Protein AF-A0A537TJQ3-F1 (afdb_monomer_lite)

pLDDT: mean 87.18, std 16.11, range [38.88, 98.38]

Sequence (89 aa):
MEPSVRNRSLGSKRRVRDGQELDVLVIGAGAAGAALAARLAEHGAQVLCLEQGDWVDASTLPKTSADWEVRGRHTWNPSPGKRRAPEDY

Radius of gyration: 18.59 Å; chains: 1; bounding box: 55×32×35 Å

Secondary structure (DSSP, 8-state):
--------------PPPTT---SEEEE--SHHHHHHHHHHHHTT--EEEE-SSPP--GGGSGGGSTTHHHHHHTTT-SSHHHH--TT--

Foldseek 3Di:
DDDDPPPPPPPDDDDDDPPDDFPEEFEACPPVSVVVQVVVVVVPGRYDYDYLDDDDDPCPQLVVDPCSVVCCQACVPPDCVRNVDPSRD

Structure (mmCIF, N/CA/C/O backbone):
data_AF-A0A537TJQ3-F1
#
_entry.id   AF-A0A537TJQ3-F1
#
loop_
_atom_site.group_PDB
_atom_site.id
_atom_site.type_symbol
_atom_site.label_atom_id
_atom_site.label_alt_id
_atom_site.label_comp_id
_atom_site.label_asym_id
_atom_site.label_entity_id
_atom_site.label_seq_id
_atom_site.pdbx_PDB_ins_code
_atom_site.Cartn_x
_atom_site.Cartn_y
_atom_site.Cartn_z
_atom_site.occupancy
_atom_site.B_iso_or_equiv
_atom_site.auth_seq_id
_atom_site.auth_comp_id
_atom_site.auth_asym_id
_atom_site.auth_atom_id
_atom_site.pdbx_PDB_model_num
ATOM 1 N N . MET A 1 1 ? -39.456 -15.806 -19.506 1.00 41.03 1 MET A N 1
ATOM 2 C CA . MET A 1 1 ? -39.312 -15.842 -18.035 1.00 41.03 1 MET A CA 1
ATOM 3 C C . MET A 1 1 ? -37.923 -15.289 -17.760 1.00 41.03 1 MET A C 1
ATOM 5 O O . MET A 1 1 ? -36.953 -16.022 -17.865 1.00 41.03 1 MET A O 1
ATOM 9 N N . GLU A 1 2 ? -37.822 -13.968 -17.616 1.00 38.88 2 GLU A N 1
ATOM 10 C CA . GLU A 1 2 ? -36.542 -13.249 -17.536 1.00 38.88 2 GLU A CA 1
ATOM 11 C C . GLU A 1 2 ? -35.919 -13.416 -16.141 1.00 38.88 2 GLU A C 1
ATOM 13 O O . GLU A 1 2 ? -36.632 -13.258 -15.142 1.00 38.88 2 GLU A O 1
ATOM 18 N N . PRO A 1 3 ? -34.617 -13.730 -16.023 1.00 43.97 3 PRO A N 1
ATOM 19 C CA . PRO A 1 3 ? -33.966 -13.809 -14.729 1.00 43.97 3 PRO A CA 1
ATOM 20 C C . PRO A 1 3 ? -33.806 -12.399 -14.150 1.00 43.97 3 PRO A C 1
ATOM 22 O O . PRO A 1 3 ? -33.112 -11.542 -14.690 1.00 43.97 3 PRO A O 1
ATOM 25 N N . SER A 1 4 ? -34.462 -12.174 -13.013 1.00 47.25 4 SER A N 1
ATOM 26 C CA . SER A 1 4 ? -34.303 -11.003 -12.151 1.00 47.25 4 SER A CA 1
ATOM 27 C C . SER A 1 4 ? -32.822 -10.770 -11.816 1.00 47.25 4 SER A C 1
ATOM 29 O O . SER A 1 4 ? -32.237 -11.452 -10.969 1.00 47.25 4 SER A O 1
ATOM 31 N N . VAL A 1 5 ? -32.212 -9.778 -12.468 1.00 54.25 5 VAL A N 1
ATOM 32 C CA . VAL A 1 5 ? -30.928 -9.211 -12.049 1.00 54.25 5 VAL A CA 1
ATOM 33 C C . VAL A 1 5 ? -31.185 -8.476 -10.736 1.00 54.25 5 VAL A C 1
ATOM 35 O O . VAL A 1 5 ? -31.755 -7.385 -10.711 1.00 54.25 5 VAL A O 1
ATOM 38 N N . ARG A 1 6 ? -30.815 -9.096 -9.610 1.00 48.34 6 ARG A N 1
ATOM 39 C CA . ARG A 1 6 ? -30.866 -8.442 -8.299 1.00 48.34 6 ARG A CA 1
ATOM 40 C C . ARG A 1 6 ? -29.893 -7.268 -8.313 1.00 48.34 6 ARG A C 1
ATOM 42 O O . ARG A 1 6 ? -28.682 -7.465 -8.249 1.00 48.34 6 ARG A O 1
ATOM 49 N N . ASN A 1 7 ? -30.432 -6.056 -8.368 1.00 44.00 7 ASN A N 1
ATOM 50 C CA . ASN A 1 7 ? -29.684 -4.832 -8.136 1.00 44.00 7 ASN A CA 1
ATOM 51 C C . ASN A 1 7 ? -29.220 -4.833 -6.668 1.00 44.00 7 ASN A C 1
ATOM 53 O O . ASN A 1 7 ? -29.988 -4.494 -5.767 1.00 44.00 7 ASN A O 1
ATOM 57 N N . ARG A 1 8 ? -27.990 -5.292 -6.397 1.00 53.22 8 ARG A N 1
ATOM 58 C CA . ARG A 1 8 ? -27.350 -5.029 -5.104 1.00 53.22 8 ARG A CA 1
ATOM 59 C C . ARG A 1 8 ? -27.117 -3.526 -5.062 1.00 53.22 8 ARG A C 1
ATOM 61 O O . ARG A 1 8 ? -26.242 -3.032 -5.766 1.00 53.22 8 ARG A O 1
ATOM 68 N N . SER A 1 9 ? -27.904 -2.805 -4.267 1.00 49.12 9 SER A N 1
ATOM 69 C CA . SER A 1 9 ? -27.590 -1.420 -3.944 1.00 49.12 9 SER A CA 1
ATOM 70 C C . SER A 1 9 ? -26.170 -1.391 -3.378 1.00 49.12 9 SER A C 1
ATOM 7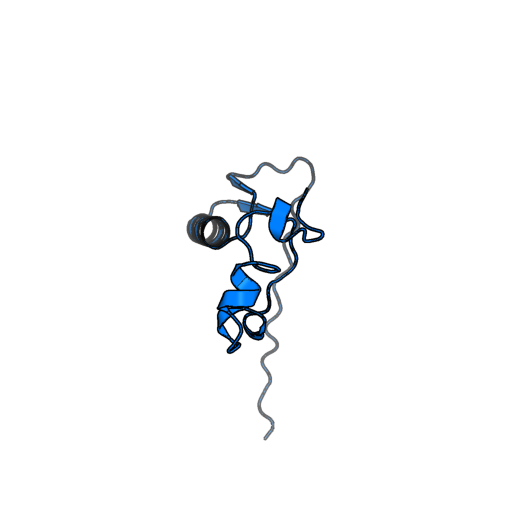2 O O . SER A 1 9 ? -25.878 -1.966 -2.329 1.00 49.12 9 SER A O 1
ATOM 74 N N . LEU A 1 10 ? -25.247 -0.786 -4.122 1.00 54.66 10 LEU A N 1
ATOM 75 C CA . LEU A 1 10 ? -23.938 -0.430 -3.599 1.00 54.66 10 LEU A CA 1
ATOM 76 C C . LEU A 1 10 ? -24.214 0.538 -2.447 1.00 54.66 10 LEU A C 1
ATOM 78 O O . LEU A 1 10 ? -24.654 1.664 -2.677 1.00 54.66 10 LEU A O 1
ATOM 82 N N . GLY A 1 11 ? -24.067 0.055 -1.211 1.00 49.97 11 GLY A N 1
ATOM 83 C CA . GLY A 1 11 ? -24.291 0.846 -0.006 1.00 49.97 11 GLY A CA 1
ATOM 84 C C . GLY A 1 11 ? -23.553 2.181 -0.097 1.00 49.97 11 GLY A C 1
ATOM 85 O O . GLY A 1 11 ? -22.448 2.247 -0.635 1.00 49.97 11 GLY A O 1
ATOM 86 N N . SER A 1 12 ? -24.194 3.244 0.395 1.00 58.53 12 SER A N 1
ATOM 87 C CA . SER A 1 12 ? -23.648 4.604 0.443 1.00 58.53 12 SER A CA 1
ATOM 88 C C . SER A 1 12 ? -22.156 4.588 0.799 1.00 58.53 12 SER A C 1
ATOM 90 O O . SER A 1 12 ? -21.797 4.241 1.925 1.00 58.53 12 SER A O 1
ATOM 92 N N . LYS A 1 13 ? -21.281 4.953 -0.150 1.00 65.50 13 LYS A N 1
ATOM 93 C CA . LYS A 1 13 ? -19.832 5.044 0.083 1.00 65.50 13 LYS A CA 1
ATOM 94 C C . LYS A 1 13 ? -19.585 6.020 1.238 1.00 65.50 13 LYS A C 1
ATOM 96 O O . LYS A 1 13 ? -19.851 7.215 1.113 1.00 65.50 13 LYS A O 1
ATOM 101 N N . ARG A 1 14 ? -19.100 5.523 2.377 1.00 75.62 14 ARG A N 1
ATOM 102 C CA . ARG A 1 14 ? -18.814 6.351 3.555 1.00 75.62 14 ARG A CA 1
ATOM 103 C C . ARG A 1 14 ? -17.562 7.191 3.276 1.00 75.62 14 ARG A C 1
ATOM 105 O O . ARG A 1 14 ? -16.475 6.637 3.157 1.00 75.62 14 ARG A O 1
ATOM 112 N N . ARG A 1 15 ? -17.703 8.516 3.151 1.00 82.38 15 ARG A N 1
ATOM 113 C CA . ARG A 1 15 ? -16.555 9.440 3.058 1.00 82.38 15 ARG A CA 1
ATOM 114 C C . ARG A 1 15 ? -15.970 9.682 4.449 1.00 82.38 15 ARG A C 1
ATOM 116 O O . ARG A 1 15 ? -16.727 9.920 5.389 1.00 82.38 15 ARG A O 1
ATOM 123 N N . VAL A 1 16 ? -14.643 9.663 4.554 1.00 85.38 16 VAL A N 1
ATOM 124 C CA . VAL A 1 16 ? -13.933 10.242 5.704 1.00 85.38 16 VAL A CA 1
ATOM 125 C C . VAL A 1 16 ? -14.092 11.761 5.627 1.00 85.38 16 VAL A C 1
ATOM 127 O O . VAL A 1 16 ? -13.958 12.344 4.548 1.00 85.38 16 VAL A O 1
ATOM 130 N N . ARG A 1 17 ? -14.469 12.386 6.745 1.00 88.31 17 ARG A N 1
ATOM 131 C CA . ARG A 1 17 ? -14.603 13.844 6.854 1.00 88.31 17 ARG A CA 1
ATOM 132 C C . ARG A 1 17 ? -13.318 14.444 7.408 1.00 88.31 17 ARG A C 1
ATOM 134 O O . ARG A 1 17 ? -12.594 13.776 8.139 1.00 88.31 17 ARG A O 1
ATOM 141 N N . ASP A 1 18 ? -13.078 15.706 7.079 1.00 85.75 18 ASP A N 1
ATOM 142 C CA . ASP A 1 18 ? -12.006 16.471 7.706 1.00 85.75 18 ASP A CA 1
ATOM 143 C C . ASP A 1 18 ? -12.237 16.567 9.224 1.00 85.75 18 ASP A C 1
ATOM 145 O O . ASP A 1 18 ? -13.383 16.677 9.673 1.00 85.75 18 ASP A O 1
ATOM 149 N N . GLY A 1 19 ? -11.166 16.430 10.005 1.00 83.88 19 GLY A N 1
ATOM 150 C CA . GLY A 1 19 ? -11.225 16.352 11.470 1.00 83.88 19 GLY A CA 1
ATOM 151 C C . GLY A 1 19 ? -11.904 15.100 12.049 1.00 83.88 19 GLY A C 1
ATOM 152 O O . GLY A 1 19 ? -12.159 15.057 13.249 1.00 83.88 19 GLY A O 1
ATOM 153 N N . GLN A 1 20 ? -12.226 14.085 11.237 1.00 89.50 20 GLN A N 1
ATOM 154 C CA . GLN A 1 20 ? -12.738 12.815 11.755 1.00 89.50 20 GLN A CA 1
ATOM 155 C C . GLN A 1 20 ? -11.598 12.000 12.377 1.00 89.50 20 GLN A C 1
ATOM 157 O O . GLN A 1 20 ? -10.632 11.671 11.689 1.00 89.50 20 GLN A O 1
ATOM 162 N N . GLU A 1 21 ? -11.744 11.615 13.644 1.00 93.94 21 GLU A N 1
ATOM 163 C CA . GLU A 1 21 ? -10.840 10.649 14.268 1.00 93.94 21 GLU A CA 1
ATOM 164 C C . GLU A 1 21 ? -10.992 9.262 13.627 1.00 93.94 21 GLU A C 1
ATOM 166 O O . GLU A 1 21 ? -12.074 8.853 13.196 1.00 93.94 21 GLU A O 1
ATOM 171 N N . LEU A 1 22 ? -9.870 8.560 13.518 1.00 95.38 22 LEU A N 1
ATOM 172 C CA . LEU A 1 22 ? -9.766 7.208 12.989 1.00 95.38 22 LEU A CA 1
ATOM 173 C C . LEU A 1 22 ? -8.947 6.389 13.975 1.00 95.38 22 LEU A C 1
ATOM 175 O O . LEU A 1 22 ? -8.004 6.910 14.569 1.00 95.38 22 LEU A O 1
ATOM 179 N N . ASP A 1 23 ? -9.255 5.103 14.087 1.00 97.12 23 ASP A N 1
ATOM 180 C CA . ASP A 1 23 ? -8.489 4.212 14.955 1.00 97.12 23 ASP A CA 1
ATOM 181 C C . ASP A 1 23 ? -7.106 3.929 14.358 1.00 97.12 23 ASP A C 1
ATOM 183 O O . ASP A 1 23 ? -6.111 3.846 15.078 1.00 97.12 23 ASP A O 1
ATOM 187 N N . VAL A 1 24 ? -7.040 3.760 13.028 1.00 97.25 24 VAL A N 1
ATOM 188 C CA . VAL A 1 24 ? -5.812 3.368 12.324 1.00 97.25 24 VAL A CA 1
ATOM 189 C C . VAL A 1 24 ? -5.703 4.039 10.953 1.00 97.25 24 VAL A C 1
ATOM 191 O O . VAL A 1 24 ? -6.621 3.986 10.131 1.00 97.25 24 VAL A O 1
ATOM 194 N N . LEU A 1 25 ? -4.524 4.602 10.677 1.00 96.69 25 LEU A N 1
ATOM 195 C CA . LEU A 1 25 ? -4.091 5.043 9.352 1.00 96.69 25 LEU A CA 1
ATOM 196 C C . LEU A 1 25 ? -3.031 4.074 8.812 1.00 96.69 25 LEU A C 1
ATOM 198 O O . LEU A 1 25 ? -1.968 3.917 9.407 1.00 96.69 25 LEU A O 1
ATOM 202 N N . VAL A 1 26 ? -3.312 3.446 7.672 1.00 97.75 26 VAL A N 1
ATOM 203 C CA . VAL A 1 26 ? -2.374 2.578 6.950 1.00 97.75 26 VAL A CA 1
ATOM 204 C C . VAL A 1 26 ? -1.831 3.332 5.741 1.00 97.75 26 VAL A C 1
ATOM 206 O O . VAL A 1 26 ? -2.599 3.752 4.876 1.00 97.75 26 VAL A O 1
ATOM 209 N N . ILE A 1 27 ? -0.509 3.475 5.666 1.00 97.00 27 ILE A N 1
ATOM 210 C CA . ILE A 1 27 ? 0.186 4.057 4.513 1.00 97.00 27 ILE A CA 1
ATOM 211 C C . ILE A 1 27 ? 0.778 2.918 3.679 1.00 97.00 27 ILE A C 1
ATOM 213 O O . ILE A 1 27 ? 1.660 2.198 4.144 1.00 97.00 27 ILE A O 1
ATOM 217 N N . GLY A 1 28 ? 0.265 2.757 2.462 1.00 96.00 28 GLY A N 1
ATOM 218 C CA . GLY A 1 28 ? 0.583 1.682 1.527 1.00 96.00 28 GLY A CA 1
ATOM 219 C C . GLY A 1 28 ? -0.493 0.590 1.493 1.00 96.00 28 GLY A C 1
ATOM 220 O O . GLY A 1 28 ? -0.698 -0.119 2.479 1.00 96.00 28 GLY A O 1
ATOM 221 N N . ALA A 1 29 ? -1.132 0.392 0.337 1.00 96.69 29 ALA A N 1
ATOM 222 C CA . ALA A 1 29 ? -2.092 -0.684 0.057 1.00 96.69 29 ALA A CA 1
ATOM 223 C C . ALA A 1 29 ? -1.445 -1.890 -0.649 1.00 96.69 29 ALA A C 1
ATOM 225 O O . ALA A 1 29 ? -2.110 -2.664 -1.340 1.00 96.69 29 ALA A O 1
ATOM 226 N N . GLY A 1 30 ? -0.139 -2.088 -0.450 1.00 93.81 30 GLY A N 1
ATOM 227 C CA . GLY A 1 30 ? 0.543 -3.324 -0.830 1.00 93.81 30 GLY A CA 1
ATOM 228 C C . GLY A 1 30 ? 0.040 -4.541 -0.041 1.00 93.81 30 GLY A C 1
ATOM 229 O O . GLY A 1 30 ? -0.786 -4.427 0.866 1.00 93.81 30 GLY A O 1
ATOM 230 N N . ALA A 1 31 ? 0.585 -5.725 -0.340 1.00 93.75 31 ALA A N 1
ATOM 231 C CA . ALA A 1 31 ? 0.106 -7.001 0.210 1.00 93.75 31 ALA A CA 1
ATOM 232 C C . ALA A 1 31 ? -0.074 -7.005 1.742 1.00 93.75 31 ALA A C 1
ATOM 234 O O . ALA A 1 31 ? -1.079 -7.503 2.243 1.00 93.75 31 ALA A O 1
ATOM 235 N N . ALA A 1 32 ? 0.871 -6.423 2.485 1.00 96.88 32 ALA A N 1
ATOM 236 C CA . ALA A 1 32 ? 0.791 -6.344 3.942 1.00 96.88 32 ALA A CA 1
ATOM 237 C C . ALA A 1 32 ? -0.235 -5.304 4.425 1.00 96.88 32 ALA A C 1
ATOM 239 O O . ALA A 1 32 ? -1.076 -5.622 5.264 1.00 96.88 32 ALA A O 1
ATOM 240 N N . GLY A 1 33 ? -0.186 -4.078 3.895 1.00 97.94 33 GLY A N 1
ATOM 241 C CA . GLY A 1 33 ? -1.046 -2.980 4.342 1.00 97.94 33 GLY A CA 1
ATOM 242 C C . GLY A 1 33 ? -2.519 -3.216 4.023 1.00 97.94 33 GLY A C 1
ATOM 243 O O . GLY A 1 33 ? -3.369 -3.038 4.895 1.00 97.94 33 GLY A O 1
ATOM 244 N N . ALA A 1 34 ? -2.823 -3.726 2.827 1.00 96.69 34 ALA A N 1
ATOM 245 C CA . ALA A 1 34 ? -4.183 -4.098 2.452 1.00 96.69 34 ALA A CA 1
ATOM 246 C C . ALA A 1 34 ? -4.725 -5.241 3.326 1.00 96.69 34 ALA A C 1
ATOM 248 O O . ALA A 1 34 ? -5.855 -5.162 3.809 1.00 96.69 34 ALA A O 1
ATOM 249 N N . ALA A 1 35 ? -3.919 -6.280 3.580 1.00 97.81 35 ALA A N 1
ATOM 250 C CA . ALA A 1 35 ? -4.321 -7.382 4.452 1.00 97.81 35 ALA A CA 1
ATOM 251 C C . ALA A 1 35 ? -4.578 -6.902 5.889 1.00 97.81 35 ALA A C 1
ATOM 253 O O . ALA A 1 35 ? -5.597 -7.256 6.477 1.00 97.81 35 ALA A O 1
ATOM 254 N N . LEU A 1 36 ? -3.697 -6.063 6.440 1.00 98.19 36 LEU A N 1
ATOM 255 C CA . LEU A 1 36 ? -3.869 -5.479 7.770 1.00 98.19 36 LEU A CA 1
ATOM 256 C C . LEU A 1 36 ? -5.137 -4.621 7.848 1.00 98.19 36 LEU A C 1
ATOM 258 O O . LEU A 1 36 ? -5.946 -4.813 8.754 1.00 98.19 36 LEU A O 1
ATOM 262 N N . ALA A 1 37 ? -5.329 -3.710 6.892 1.00 98.06 37 ALA A N 1
ATOM 263 C CA . ALA A 1 37 ? -6.493 -2.833 6.852 1.00 98.06 37 ALA A CA 1
ATOM 264 C C . ALA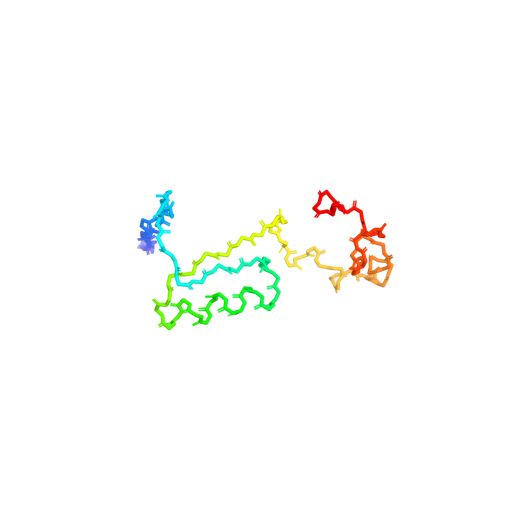 A 1 37 ? -7.800 -3.633 6.786 1.00 98.06 37 ALA A C 1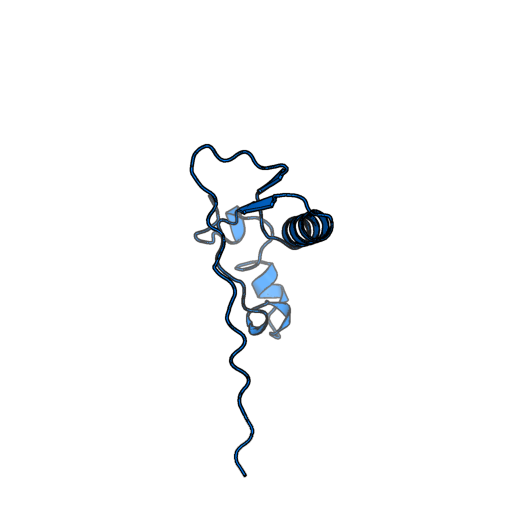
ATOM 266 O O . ALA A 1 37 ? -8.734 -3.339 7.532 1.00 98.06 37 ALA A O 1
ATOM 267 N N . ALA A 1 38 ? -7.843 -4.677 5.952 1.00 97.50 38 ALA A N 1
ATOM 268 C CA . ALA A 1 38 ? -8.991 -5.570 5.853 1.00 97.50 38 ALA A CA 1
ATOM 269 C C . ALA A 1 38 ? -9.279 -6.272 7.186 1.00 97.50 38 ALA A C 1
ATOM 271 O O . ALA A 1 38 ? -10.407 -6.217 7.668 1.00 97.50 38 ALA A O 1
ATOM 272 N N . ARG A 1 39 ? -8.261 -6.864 7.828 1.00 98.38 39 ARG A N 1
ATOM 273 C CA . ARG A 1 39 ? -8.434 -7.551 9.119 1.00 98.38 39 ARG A CA 1
ATOM 274 C C . ARG A 1 39 ? -8.908 -6.615 10.223 1.00 98.38 39 ARG A C 1
ATOM 276 O O . ARG A 1 39 ? -9.829 -6.952 10.956 1.00 98.38 39 ARG A O 1
ATOM 283 N N . LEU A 1 40 ? -8.324 -5.428 10.335 1.00 98.00 40 LEU A N 1
ATOM 284 C CA . LEU A 1 40 ? -8.739 -4.448 11.338 1.00 98.00 40 LEU A CA 1
ATOM 285 C C . LEU A 1 40 ? -10.180 -3.970 11.108 1.00 98.00 40 LEU A C 1
ATOM 287 O O . LEU A 1 40 ? -10.954 -3.874 12.060 1.00 98.00 40 LEU A O 1
ATOM 291 N N . ALA A 1 41 ? -10.564 -3.736 9.851 1.00 96.94 41 ALA A N 1
ATOM 292 C CA . ALA A 1 41 ? -11.929 -3.358 9.501 1.00 96.94 41 ALA A CA 1
ATOM 293 C C . ALA A 1 41 ? -12.940 -4.487 9.777 1.00 96.94 41 ALA A C 1
ATOM 295 O O . ALA A 1 41 ? -14.026 -4.215 10.286 1.00 96.94 41 ALA A O 1
ATOM 296 N N . GLU A 1 42 ? -12.586 -5.750 9.503 1.00 97.75 42 GLU A N 1
ATOM 297 C CA . GLU A 1 42 ? -13.389 -6.934 9.866 1.00 97.75 42 GLU A CA 1
ATOM 298 C C . GLU A 1 42 ? -13.648 -7.014 11.380 1.00 97.75 42 GLU A C 1
ATOM 300 O O . GLU A 1 42 ? -14.710 -7.470 11.802 1.00 97.75 42 GLU A O 1
ATOM 305 N N . HIS A 1 43 ? -12.712 -6.519 12.195 1.00 98.00 43 HIS A N 1
ATOM 306 C CA . HIS A 1 43 ? -12.832 -6.433 13.652 1.00 98.00 43 HIS A CA 1
ATOM 307 C C . HIS A 1 43 ? -13.434 -5.109 14.161 1.00 98.00 43 HIS A C 1
ATOM 309 O O . HIS A 1 43 ? -13.462 -4.874 15.368 1.00 98.00 43 HIS A O 1
ATOM 315 N N . GLY A 1 44 ? -13.963 -4.268 13.268 1.00 96.38 44 GLY A N 1
ATOM 316 C CA . GLY A 1 44 ? -14.748 -3.082 13.618 1.00 96.38 44 GLY A CA 1
ATOM 317 C C . GLY A 1 44 ? -13.966 -1.772 13.732 1.00 96.38 44 GLY A C 1
ATOM 318 O O . GLY A 1 44 ? -14.581 -0.748 14.021 1.00 96.38 44 GLY A O 1
ATOM 319 N N . ALA A 1 45 ? -12.655 -1.768 13.471 1.00 97.06 45 ALA A N 1
ATOM 320 C CA . ALA A 1 45 ? -11.862 -0.541 13.495 1.00 97.06 45 ALA A CA 1
ATOM 321 C C . ALA A 1 45 ? -12.213 0.396 12.323 1.00 97.06 45 ALA A C 1
ATOM 323 O O . ALA A 1 45 ? -12.437 -0.032 11.183 1.00 97.06 45 ALA A O 1
ATOM 324 N N . GLN A 1 46 ? -12.201 1.702 12.577 1.00 95.25 46 GLN A N 1
ATOM 325 C CA . GLN A 1 46 ? -12.253 2.740 11.557 1.00 95.25 46 GLN A CA 1
ATOM 326 C C . GLN A 1 46 ? -10.867 2.938 10.946 1.00 95.25 46 GLN A C 1
ATOM 328 O O . GLN A 1 46 ? -10.042 3.700 11.446 1.00 95.25 46 GLN A O 1
ATOM 333 N N . VAL A 1 47 ? -10.631 2.246 9.832 1.00 95.94 47 VAL A N 1
ATOM 334 C CA . VAL A 1 47 ? -9.350 2.275 9.122 1.00 95.94 47 VAL A CA 1
ATOM 335 C C . VAL A 1 47 ? -9.425 3.168 7.885 1.00 95.94 47 VAL A C 1
ATOM 337 O O . VAL A 1 47 ? -10.362 3.056 7.088 1.00 95.94 47 VAL A O 1
ATOM 340 N N . LEU A 1 48 ? -8.409 4.010 7.691 1.00 95.62 48 LEU A N 1
ATOM 341 C CA . LEU A 1 48 ? -8.117 4.662 6.413 1.00 95.62 48 LEU A CA 1
ATOM 342 C C . LEU A 1 48 ? -6.836 4.064 5.833 1.00 95.62 48 LEU A C 1
ATOM 344 O O . LEU A 1 48 ? -5.805 4.058 6.495 1.00 95.62 48 LEU A O 1
ATOM 348 N N . CYS A 1 49 ? -6.902 3.568 4.599 1.00 96.19 49 CYS A N 1
ATOM 349 C CA . CYS A 1 49 ? -5.741 3.087 3.858 1.00 96.19 49 CYS A CA 1
ATOM 350 C C . CYS A 1 49 ? -5.475 4.034 2.688 1.00 96.19 49 CYS A C 1
ATOM 352 O O . CYS A 1 49 ? -6.380 4.295 1.894 1.00 96.19 49 CYS A O 1
ATOM 354 N N . LEU A 1 50 ? -4.258 4.570 2.621 1.00 95.62 50 LEU A N 1
ATOM 355 C CA . LEU A 1 50 ? -3.807 5.457 1.554 1.00 95.62 50 LEU A CA 1
ATOM 356 C C . LEU A 1 50 ? -2.751 4.743 0.722 1.00 95.62 50 LEU A C 1
ATOM 358 O O . LEU A 1 50 ? -1.813 4.171 1.270 1.00 95.62 50 LEU A O 1
ATOM 362 N N . GLU A 1 51 ? -2.894 4.814 -0.593 1.00 95.31 51 GLU A N 1
ATOM 363 C CA . GLU A 1 51 ? -1.925 4.313 -1.557 1.00 95.31 51 GLU A CA 1
ATOM 364 C C . GLU A 1 51 ? -1.714 5.384 -2.614 1.00 95.31 51 GLU A C 1
ATOM 366 O O . GLU A 1 51 ? -2.662 6.047 -3.037 1.00 95.31 51 GLU A O 1
ATOM 371 N N . GLN A 1 52 ? -0.454 5.584 -2.970 1.00 94.56 52 GLN A N 1
ATOM 372 C CA . GLN A 1 52 ? -0.051 6.547 -3.978 1.00 94.56 52 GLN A CA 1
ATOM 373 C C . GLN A 1 52 ? -0.232 5.970 -5.378 1.00 94.56 52 GLN A C 1
ATOM 375 O O . GLN A 1 52 ? -0.581 6.708 -6.298 1.00 94.56 52 GLN A O 1
ATOM 380 N N . GLY A 1 53 ? 0.060 4.679 -5.538 1.00 92.50 53 GLY A N 1
ATOM 381 C CA . GLY A 1 53 ? -0.048 4.007 -6.817 1.00 92.50 53 GLY A CA 1
ATOM 382 C C . GLY A 1 53 ? -1.476 3.711 -7.240 1.00 92.50 53 GLY A C 1
ATOM 383 O O . GLY A 1 53 ? -2.413 3.696 -6.441 1.00 92.50 53 GLY A 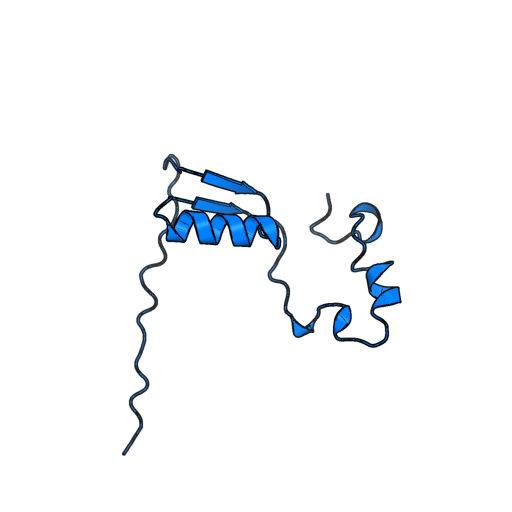O 1
ATOM 384 N N . ASP A 1 54 ? -1.626 3.474 -8.540 1.00 92.38 54 ASP A N 1
ATOM 385 C CA . ASP A 1 54 ? -2.897 3.066 -9.118 1.00 92.38 54 ASP A CA 1
ATOM 386 C C . ASP A 1 54 ? -3.158 1.570 -8.880 1.00 92.38 54 ASP A C 1
ATOM 388 O O . ASP A 1 54 ? -2.304 0.797 -8.429 1.00 92.38 54 ASP A O 1
ATOM 392 N N . TRP A 1 55 ? -4.370 1.144 -9.204 1.00 91.94 55 TRP A N 1
ATOM 393 C CA . TRP A 1 55 ? -4.748 -0.251 -9.173 1.00 91.94 55 TRP A CA 1
ATOM 394 C C . TRP A 1 55 ? -3.893 -1.089 -10.131 1.00 91.94 55 TRP A C 1
ATOM 396 O O . TRP A 1 55 ? -3.828 -0.842 -11.335 1.00 91.94 55 TRP A O 1
ATOM 406 N N . VAL A 1 56 ? -3.297 -2.156 -9.601 1.00 90.81 56 VAL A N 1
ATOM 407 C CA . VAL A 1 56 ? -2.550 -3.131 -10.396 1.00 90.81 56 VAL A CA 1
ATOM 408 C C . VAL A 1 56 ? -3.505 -4.200 -10.924 1.00 90.81 56 VAL A C 1
ATOM 410 O O . VAL A 1 56 ? -4.023 -5.017 -10.159 1.00 90.81 56 VAL A O 1
ATOM 413 N N . ASP A 1 57 ? -3.699 -4.255 -12.242 1.00 91.44 57 ASP A N 1
ATOM 414 C CA . ASP A 1 57 ? -4.398 -5.377 -12.871 1.00 91.44 57 ASP A CA 1
ATOM 415 C C . ASP A 1 57 ? -3.542 -6.651 -12.778 1.00 91.44 57 ASP A C 1
ATOM 417 O O . ASP A 1 57 ? -2.401 -6.697 -13.245 1.00 91.44 57 ASP A O 1
ATOM 421 N N . ALA A 1 58 ? -4.114 -7.714 -12.210 1.00 91.69 58 ALA A N 1
ATOM 422 C CA . ALA A 1 58 ? -3.479 -9.020 -12.077 1.00 91.69 58 ALA A CA 1
ATOM 423 C C . ALA A 1 58 ? -2.985 -9.589 -13.421 1.00 91.69 58 ALA A C 1
ATOM 425 O O . ALA A 1 58 ? -1.980 -10.301 -13.443 1.00 91.69 58 ALA A O 1
ATOM 426 N N . SER A 1 59 ? -3.646 -9.251 -14.536 1.00 92.19 59 SER A N 1
ATOM 427 C CA . SER A 1 59 ? -3.230 -9.672 -15.881 1.00 92.19 59 SER A CA 1
ATOM 428 C C . SER A 1 59 ? -1.877 -9.076 -16.302 1.00 92.19 59 SER A C 1
ATOM 430 O O . SER A 1 59 ? -1.145 -9.681 -17.089 1.00 92.19 59 SER A O 1
ATOM 432 N N . THR A 1 60 ? -1.508 -7.927 -15.730 1.00 89.62 60 THR A N 1
AT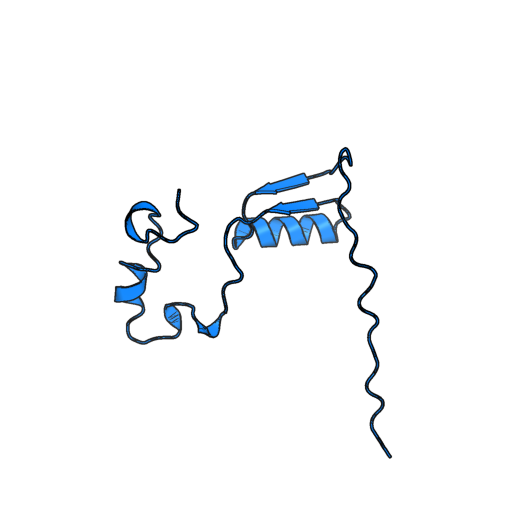OM 433 C CA . THR A 1 60 ? -0.290 -7.168 -16.057 1.00 89.62 60 THR A CA 1
ATOM 434 C C . THR A 1 60 ? 0.914 -7.532 -15.195 1.00 89.62 60 THR A C 1
ATOM 436 O O . THR A 1 60 ? 2.027 -7.071 -15.468 1.00 89.62 60 THR A O 1
ATOM 439 N N . LEU A 1 61 ? 0.717 -8.366 -14.165 1.00 92.06 61 LEU A N 1
ATOM 440 C CA . LEU A 1 61 ? 1.800 -8.799 -13.288 1.00 92.06 61 LEU A CA 1
ATOM 441 C C . LEU A 1 61 ? 2.906 -9.457 -14.117 1.00 92.06 61 LEU A C 1
ATOM 443 O O . LEU A 1 61 ? 2.613 -10.276 -14.979 1.00 92.06 61 LEU A O 1
ATOM 447 N N . PRO A 1 62 ? 4.192 -9.201 -13.830 1.00 92.69 62 PRO A N 1
ATOM 448 C CA . PRO A 1 62 ? 5.285 -9.664 -14.680 1.00 92.69 62 PRO A CA 1
ATOM 449 C C . PRO A 1 62 ? 5.279 -11.187 -14.836 1.00 92.69 62 PRO A C 1
ATOM 451 O O . PRO A 1 62 ? 5.618 -11.684 -15.897 1.00 92.69 62 PRO A O 1
ATOM 454 N N . LYS A 1 63 ? 4.811 -11.927 -13.820 1.00 91.31 63 LYS A N 1
ATOM 455 C CA . LYS A 1 63 ? 4.697 -13.395 -13.836 1.00 91.31 63 LYS A CA 1
ATOM 456 C C . LYS A 1 63 ? 3.681 -13.952 -14.842 1.00 91.31 63 LYS A C 1
ATOM 458 O O . LYS A 1 63 ? 3.637 -15.166 -15.008 1.00 91.31 63 LYS A O 1
ATOM 463 N N . THR A 1 64 ? 2.867 -13.118 -15.487 1.00 93.25 64 THR A N 1
ATOM 464 C CA . THR A 1 64 ? 1.949 -13.552 -16.551 1.00 93.25 64 THR A CA 1
ATOM 465 C C . THR A 1 64 ? 2.628 -13.644 -17.920 1.00 93.25 64 THR A C 1
ATOM 467 O O . THR A 1 64 ? 2.011 -14.138 -18.862 1.00 93.25 64 THR A O 1
ATOM 470 N N . SER A 1 65 ? 3.892 -13.217 -18.054 1.00 92.00 65 SER A N 1
ATOM 471 C CA . SER A 1 65 ? 4.636 -13.236 -19.316 1.00 92.00 65 SER A CA 1
ATOM 472 C C . SER A 1 65 ? 5.946 -14.031 -19.235 1.00 92.00 65 SER A C 1
ATOM 474 O O . SER A 1 65 ? 6.531 -14.222 -18.171 1.00 92.00 65 SER A O 1
ATOM 476 N N . ALA A 1 66 ? 6.431 -14.516 -20.383 1.00 95.50 66 ALA A N 1
ATOM 477 C CA . ALA A 1 66 ? 7.668 -15.302 -20.454 1.00 95.50 66 ALA A CA 1
ATOM 478 C C . ALA A 1 66 ? 8.929 -14.479 -20.115 1.00 95.50 66 ALA A C 1
ATOM 480 O O . ALA A 1 66 ? 9.914 -15.021 -19.626 1.00 95.50 66 ALA A O 1
ATOM 481 N N . ASP A 1 67 ? 8.890 -13.163 -20.332 1.00 95.00 67 ASP A N 1
ATOM 482 C CA . ASP A 1 67 ? 9.968 -12.208 -20.053 1.00 95.00 67 ASP A CA 1
ATOM 483 C C . ASP A 1 67 ? 9.944 -11.657 -18.611 1.00 95.00 67 ASP A C 1
ATOM 485 O O . ASP A 1 67 ? 10.561 -10.627 -18.324 1.00 95.00 67 ASP A O 1
ATOM 489 N N . TRP A 1 68 ? 9.246 -12.325 -17.685 1.00 94.94 68 TRP A N 1
ATOM 490 C CA . TRP A 1 68 ? 9.052 -11.859 -16.308 1.00 94.94 68 TRP A CA 1
ATOM 491 C C . TRP A 1 68 ? 10.358 -11.522 -15.572 1.00 94.94 68 TRP A C 1
ATOM 493 O O . TRP A 1 68 ? 10.391 -10.564 -14.799 1.00 94.94 68 TRP A O 1
ATOM 503 N N . GLU A 1 69 ? 11.442 -12.267 -15.821 1.00 95.31 69 GLU A N 1
ATOM 504 C CA . GLU A 1 69 ? 12.753 -12.013 -15.207 1.00 95.31 69 GLU A CA 1
ATOM 505 C C . GLU A 1 69 ? 13.355 -10.686 -15.664 1.00 95.31 69 GLU A C 1
ATOM 507 O O . GLU A 1 69 ? 13.944 -9.954 -14.865 1.00 95.31 69 GLU A O 1
ATOM 512 N N . VAL A 1 70 ? 13.183 -10.355 -16.946 1.00 94.88 70 VAL A N 1
ATOM 513 C CA . VAL A 1 70 ? 13.633 -9.084 -17.516 1.00 94.88 70 VAL A CA 1
ATOM 514 C C . VAL A 1 70 ? 12.814 -7.954 -16.899 1.00 94.88 70 VAL A C 1
ATOM 516 O O . VAL A 1 70 ? 13.380 -7.003 -16.363 1.00 94.88 70 VAL A O 1
ATOM 519 N N . ARG A 1 71 ? 11.484 -8.091 -16.858 1.00 93.94 71 ARG A N 1
ATOM 520 C CA . ARG A 1 71 ? 10.598 -7.089 -16.240 1.00 93.94 71 ARG A CA 1
ATOM 521 C C . ARG A 1 71 ? 10.914 -6.862 -14.765 1.00 93.94 71 ARG A C 1
ATOM 523 O O . ARG A 1 71 ? 11.015 -5.715 -14.341 1.00 93.94 71 ARG A O 1
ATOM 530 N N . GLY A 1 72 ? 11.158 -7.926 -14.000 1.00 93.31 72 GLY A N 1
ATOM 531 C CA . GLY A 1 72 ? 11.539 -7.842 -12.586 1.00 93.31 72 GLY A CA 1
ATOM 532 C C . GLY A 1 72 ? 12.878 -7.138 -12.340 1.00 93.31 72 GLY A C 1
ATOM 533 O O . GLY A 1 72 ? 13.103 -6.598 -11.260 1.00 93.31 72 GLY A O 1
ATOM 534 N N . ARG A 1 73 ? 13.771 -7.093 -13.337 1.00 93.88 73 ARG A N 1
ATOM 535 C CA . ARG A 1 73 ? 15.028 -6.329 -13.267 1.00 93.88 73 ARG A CA 1
ATOM 536 C C . ARG A 1 73 ? 14.869 -4.870 -13.704 1.00 93.88 73 ARG A C 1
ATOM 538 O O . ARG A 1 73 ? 15.722 -4.062 -13.335 1.00 93.88 73 ARG A O 1
ATOM 545 N N . HIS A 1 74 ? 13.788 -4.528 -14.405 1.00 92.88 74 HIS A N 1
ATOM 546 C CA . HIS A 1 74 ? 13.514 -3.194 -14.943 1.00 92.88 74 HIS A CA 1
ATOM 547 C C . HIS A 1 74 ? 12.219 -2.600 -14.369 1.00 92.88 74 HIS A C 1
ATOM 549 O O . HIS A 1 74 ? 12.223 -2.093 -13.251 1.00 92.88 74 HIS A O 1
ATOM 555 N N . THR A 1 75 ? 11.111 -2.668 -15.106 1.00 92.69 75 THR A N 1
ATOM 556 C CA . THR A 1 75 ? 9.858 -1.959 -14.797 1.00 92.69 75 THR A CA 1
ATOM 557 C C . THR A 1 75 ? 9.153 -2.442 -13.528 1.00 92.69 75 THR A C 1
ATOM 559 O O . THR A 1 75 ? 8.360 -1.706 -12.959 1.00 92.69 75 THR A O 1
ATOM 562 N N . TRP A 1 76 ? 9.474 -3.643 -13.047 1.00 93.31 76 TRP A N 1
ATOM 563 C CA . TRP A 1 76 ? 8.963 -4.222 -11.800 1.00 93.31 76 TRP A CA 1
ATOM 564 C C . TRP A 1 76 ? 10.064 -4.416 -10.745 1.00 93.31 76 TRP A C 1
ATOM 566 O O . TRP A 1 76 ? 9.957 -5.277 -9.870 1.00 93.31 76 TRP A O 1
ATOM 576 N N . ASN A 1 77 ? 11.151 -3.643 -10.830 1.00 95.50 77 ASN A N 1
ATOM 577 C CA . ASN A 1 77 ? 12.250 -3.732 -9.872 1.00 95.50 77 ASN A CA 1
ATOM 578 C C . ASN A 1 77 ? 11.798 -3.285 -8.465 1.00 95.50 77 ASN A C 1
ATOM 580 O O . ASN A 1 77 ? 11.178 -2.228 -8.329 1.00 95.50 77 ASN A O 1
ATOM 584 N N . PRO A 1 78 ? 12.138 -4.021 -7.389 1.00 91.94 78 PRO A N 1
ATOM 585 C CA . PRO A 1 78 ? 11.810 -3.596 -6.026 1.00 91.94 78 PRO A CA 1
ATOM 586 C C . PRO A 1 78 ? 12.479 -2.269 -5.640 1.00 91.94 78 PRO A C 1
ATOM 588 O O . PRO A 1 78 ? 11.982 -1.562 -4.769 1.00 91.94 78 PRO A O 1
ATOM 591 N N . SER A 1 79 ? 13.593 -1.914 -6.288 1.00 95.06 79 SER A N 1
ATOM 592 C CA . SER A 1 79 ? 14.250 -0.625 -6.101 1.00 95.06 79 SER A CA 1
ATOM 593 C C . SER A 1 79 ? 13.531 0.472 -6.906 1.00 95.06 79 SER A C 1
ATOM 595 O O . SER A 1 79 ? 13.564 0.420 -8.141 1.00 95.06 79 SER A O 1
ATOM 597 N N . PRO A 1 80 ? 12.947 1.495 -6.247 1.00 92.56 80 PRO A N 1
ATOM 598 C CA . PRO A 1 80 ? 12.235 2.584 -6.926 1.00 92.56 80 PRO A CA 1
ATOM 599 C C . PRO A 1 80 ? 13.153 3.359 -7.880 1.00 92.56 80 PRO A C 1
ATOM 601 O O . PRO A 1 80 ? 12.824 3.555 -9.042 1.00 92.56 80 PRO A O 1
ATOM 604 N N . GLY A 1 81 ? 14.391 3.656 -7.467 1.00 94.00 81 GLY A N 1
ATOM 605 C CA . GLY A 1 81 ? 15.365 4.347 -8.324 1.00 94.00 81 GLY A CA 1
ATOM 606 C C . GLY A 1 81 ? 15.752 3.594 -9.609 1.00 94.00 81 GLY A C 1
ATOM 607 O O . GLY A 1 81 ? 16.304 4.205 -10.531 1.00 94.00 81 GLY A O 1
ATOM 608 N N . LYS A 1 82 ? 15.463 2.283 -9.682 1.00 94.75 82 LYS A N 1
ATOM 609 C CA . LYS A 1 82 ? 15.635 1.459 -10.888 1.00 94.75 82 LYS A CA 1
ATOM 610 C C . LYS A 1 82 ? 14.361 1.368 -11.726 1.00 94.75 82 LYS A C 1
ATOM 612 O O . LYS A 1 82 ? 14.471 1.497 -12.941 1.00 94.75 82 LYS A O 1
ATOM 617 N N . ARG A 1 83 ? 13.191 1.132 -11.113 1.00 94.81 83 ARG A N 1
ATOM 618 C CA . ARG A 1 83 ? 11.928 1.009 -11.868 1.00 94.81 83 ARG A CA 1
ATOM 619 C C . ARG A 1 83 ? 11.415 2.368 -12.365 1.00 94.81 83 ARG A C 1
ATOM 621 O O . ARG A 1 83 ? 10.887 2.421 -13.469 1.00 94.81 83 ARG A O 1
ATOM 628 N N . ARG A 1 84 ? 11.664 3.444 -11.602 1.00 93.94 84 ARG A N 1
ATOM 629 C CA . ARG A 1 84 ? 11.386 4.853 -11.937 1.00 93.94 84 ARG A CA 1
ATOM 630 C C . ARG A 1 84 ? 9.957 5.085 -12.420 1.00 93.94 84 ARG A C 1
ATOM 632 O O . ARG A 1 84 ? 9.736 5.757 -13.428 1.00 93.94 84 ARG A O 1
ATOM 639 N N . ALA A 1 85 ? 9.006 4.472 -11.735 1.00 91.50 85 ALA A N 1
ATOM 640 C CA . ALA A 1 85 ? 7.601 4.665 -12.024 1.00 91.50 85 ALA A CA 1
ATOM 641 C C . ALA A 1 85 ? 7.165 6.086 -11.596 1.00 91.50 85 ALA A C 1
ATOM 643 O O . ALA A 1 85 ? 7.851 6.707 -10.782 1.00 91.50 85 ALA A O 1
ATOM 644 N N . PRO A 1 86 ? 6.058 6.638 -12.123 1.00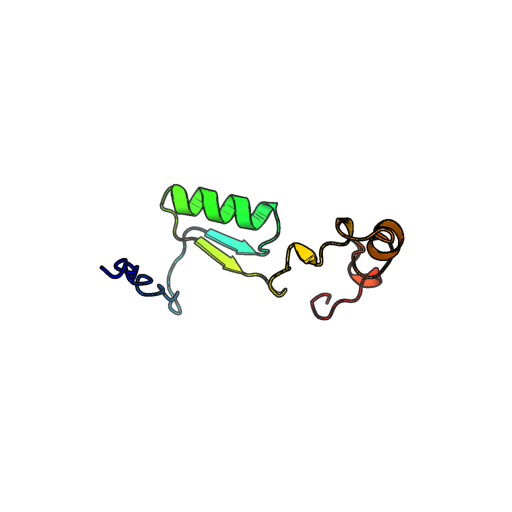 92.19 86 PRO A N 1
ATOM 645 C CA . PRO A 1 86 ? 5.543 7.944 -11.692 1.00 92.19 86 PRO A CA 1
ATOM 646 C C . PRO A 1 86 ? 5.249 8.016 -10.187 1.00 92.19 86 PRO A C 1
ATOM 648 O O . PRO A 1 86 ? 5.233 9.095 -9.599 1.00 92.19 86 PRO A O 1
ATOM 651 N N . GLU A 1 87 ? 5.020 6.858 -9.572 1.00 91.94 87 GLU A N 1
ATOM 652 C CA . GLU A 1 87 ? 4.774 6.691 -8.147 1.00 91.94 87 GLU A CA 1
ATOM 653 C C . GLU A 1 87 ? 6.079 6.600 -7.326 1.00 91.94 87 GLU A C 1
ATOM 655 O O . GLU A 1 87 ? 6.054 6.468 -6.104 1.00 91.94 87 GLU A O 1
ATOM 660 N N . ASP A 1 88 ? 7.240 6.670 -7.973 1.00 90.56 88 ASP A N 1
ATOM 661 C CA . ASP A 1 88 ? 8.538 6.646 -7.312 1.00 90.56 88 ASP A CA 1
ATOM 662 C C . ASP A 1 88 ? 9.076 8.064 -7.169 1.00 90.56 88 ASP A C 1
ATOM 664 O O . ASP A 1 88 ? 9.438 8.704 -8.158 1.00 90.56 88 ASP A O 1
ATOM 668 N N . TYR A 1 89 ? 9.125 8.541 -5.927 1.00 82.19 89 TYR A N 1
ATOM 669 C CA . TYR A 1 89 ? 9.736 9.821 -5.566 1.00 82.19 89 TYR A CA 1
ATOM 670 C C . TYR A 1 89 ? 11.270 9.778 -5.582 1.00 82.19 89 TYR A C 1
ATOM 672 O O . TYR A 1 89 ? 11.854 8.719 -5.243 1.00 82.19 89 TYR A O 1
#